Protein AF-A0A538H4L7-F1 (afdb_monomer_lite)

Secondary structure (DSSP, 8-state):
-HHHHHHHHHHH---HHHHHHHHHHHHH-PPPP-PPPP---EEEEEE-TTSPEEEEEEETTEEEEEETTEEEEEEE--GGGG--SSS-EEEETTEEEEB---S-HHHHHHHHHHHH-TTSPP-GGGHHHHHHTTSB-TT-PBPHHHHHHHTT-

pLDDT: mean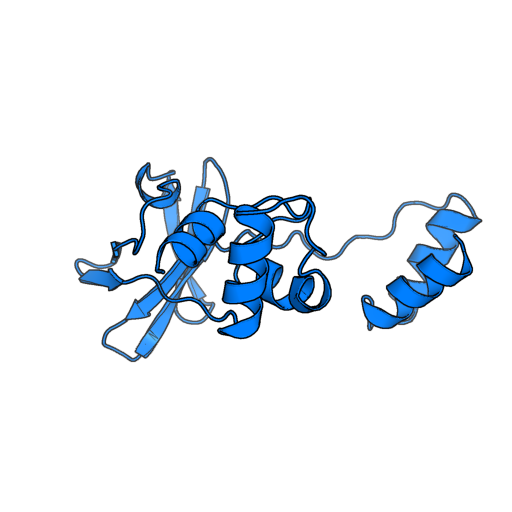 84.19, std 10.66, range [54.69, 96.44]

Foldseek 3Di:
DVVVVLVVCVVPPVDPVLSVQCVCCVPVVDPRPDDPDFFFFFLFWFADPVRWIWTWGHDAFWIFTDTNNHTDDIDGDDPQSQALAAWRFDQDPNDTTTTDFPDDPVLLVQLLVCVVPVVDDHSVVCVVRCRVRNQADPVRHGGSSVSNSNNPD

Radius of gyration: 17.93 Å; chains: 1; bounding box: 45×32×43 Å

Structure (mmCIF, N/CA/C/O backbone):
data_AF-A0A538H4L7-F1
#
_entry.id   AF-A0A538H4L7-F1
#
loop_
_atom_site.group_PDB
_atom_site.id
_atom_site.type_symbol
_atom_site.label_atom_id
_atom_site.label_alt_id
_atom_site.label_comp_id
_atom_site.label_asym_id
_atom_site.label_entity_id
_atom_site.label_seq_id
_atom_site.pdbx_PDB_ins_code
_atom_site.Cartn_x
_atom_site.Cartn_y
_atom_site.Cartn_z
_atom_site.occupancy
_atom_site.B_iso_or_equiv
_atom_site.auth_seq_id
_atom_site.auth_comp_id
_atom_site.auth_asym_id
_atom_site.auth_atom_id
_atom_site.pdbx_PDB_model_num
ATOM 1 N N . MET A 1 1 ? 20.909 2.094 -24.050 1.00 57.97 1 MET A N 1
ATOM 2 C CA . MET A 1 1 ? 20.758 0.824 -23.305 1.00 57.97 1 MET A CA 1
ATOM 3 C C . MET A 1 1 ? 21.745 0.759 -22.141 1.00 57.97 1 MET A C 1
ATOM 5 O O . MET A 1 1 ? 21.282 0.923 -21.028 1.00 57.97 1 MET A O 1
ATOM 9 N N . ARG A 1 2 ? 23.075 0.684 -22.353 1.00 60.16 2 ARG A N 1
ATOM 10 C CA . ARG A 1 2 ? 24.072 0.732 -21.250 1.00 60.16 2 ARG A CA 1
ATOM 11 C C . ARG A 1 2 ? 24.008 2.001 -20.389 1.00 60.16 2 ARG A C 1
ATOM 13 O O . ARG A 1 2 ? 23.737 1.902 -19.208 1.00 60.16 2 ARG A O 1
ATOM 20 N N . GLU A 1 3 ? 24.106 3.182 -21.000 1.00 64.81 3 GLU A N 1
ATOM 21 C CA . GLU A 1 3 ? 24.055 4.466 -20.266 1.00 64.81 3 GLU A CA 1
ATOM 22 C C . GLU A 1 3 ? 22.729 4.712 -19.530 1.00 64.81 3 GLU A C 1
ATOM 24 O O . GLU A 1 3 ? 22.667 5.477 -18.573 1.00 64.81 3 GLU A O 1
ATOM 29 N N . GLN A 1 4 ? 21.649 4.088 -20.002 1.00 65.12 4 GLN A N 1
ATOM 30 C CA . GLN A 1 4 ? 20.324 4.215 -19.402 1.00 65.12 4 GLN A CA 1
ATOM 31 C C . GLN A 1 4 ? 20.191 3.288 -18.191 1.00 65.12 4 GLN A C 1
ATOM 33 O O . GLN A 1 4 ? 19.605 3.678 -17.193 1.00 65.12 4 GLN A O 1
ATOM 38 N N . PHE A 1 5 ? 20.794 2.100 -18.257 1.00 68.94 5 PHE A N 1
ATOM 39 C CA . PHE A 1 5 ? 20.878 1.169 -17.140 1.00 68.94 5 PHE A CA 1
ATOM 40 C C . PHE A 1 5 ? 21.812 1.672 -16.035 1.00 68.94 5 PHE A C 1
ATOM 42 O O . PHE A 1 5 ? 21.419 1.647 -14.877 1.00 68.94 5 PHE A O 1
ATOM 49 N N . ASP A 1 6 ? 22.996 2.191 -16.379 1.00 72.44 6 ASP A N 1
ATOM 50 C CA . ASP A 1 6 ? 23.928 2.746 -15.386 1.00 72.44 6 ASP A CA 1
ATOM 51 C C . ASP A 1 6 ? 23.293 3.902 -14.605 1.00 72.44 6 ASP A C 1
ATOM 53 O O . ASP A 1 6 ? 23.425 3.978 -13.387 1.00 72.44 6 ASP A O 1
ATOM 57 N N . ARG A 1 7 ? 22.515 4.745 -15.294 1.00 72.94 7 ARG A N 1
ATOM 58 C CA . ARG A 1 7 ? 21.751 5.826 -14.666 1.00 72.94 7 ARG A CA 1
ATOM 59 C C . ARG A 1 7 ? 20.667 5.308 -13.721 1.00 72.94 7 ARG A C 1
ATOM 61 O O . ARG A 1 7 ? 20.531 5.826 -12.622 1.00 72.94 7 ARG A O 1
ATOM 68 N N . VAL A 1 8 ? 19.918 4.285 -14.135 1.00 73.19 8 VAL A N 1
ATOM 69 C CA . VAL A 1 8 ? 18.887 3.660 -13.290 1.00 73.19 8 VAL A CA 1
ATOM 70 C C . VAL A 1 8 ? 19.524 2.971 -12.080 1.00 73.19 8 VAL A C 1
ATOM 72 O O . VAL A 1 8 ? 19.019 3.096 -10.973 1.00 73.19 8 VAL A O 1
ATOM 75 N N . LEU A 1 9 ? 20.664 2.299 -12.243 1.00 72.81 9 LEU A N 1
ATOM 76 C CA . LEU A 1 9 ? 21.402 1.718 -11.120 1.00 72.81 9 LEU A CA 1
ATOM 77 C C . LEU A 1 9 ? 21.855 2.784 -10.122 1.00 72.81 9 LEU A C 1
ATOM 79 O O . LEU A 1 9 ? 21.714 2.581 -8.921 1.00 72.81 9 LEU A O 1
ATOM 83 N N . GLU A 1 10 ? 22.393 3.906 -10.600 1.00 75.06 10 GLU A N 1
ATOM 84 C CA . GLU A 1 10 ? 22.802 5.027 -9.746 1.00 75.06 10 GLU A CA 1
ATOM 85 C C . GLU A 1 10 ? 21.634 5.665 -8.992 1.00 75.06 10 GLU A C 1
ATOM 87 O O . GLU A 1 10 ? 21.804 6.081 -7.849 1.00 75.06 10 GLU A O 1
ATOM 92 N N . GLU A 1 11 ? 20.461 5.730 -9.615 1.00 71.81 11 GLU A N 1
ATOM 93 C CA . GLU A 1 11 ? 19.260 6.317 -9.023 1.00 71.81 11 GLU A CA 1
ATOM 94 C C . GLU A 1 11 ? 18.594 5.385 -7.998 1.00 71.81 11 GLU A C 1
ATOM 96 O O . GLU A 1 11 ? 18.133 5.845 -6.954 1.00 71.81 11 GLU A O 1
ATOM 101 N N . TRP A 1 12 ? 18.568 4.078 -8.265 1.00 68.75 12 TRP A N 1
ATOM 102 C CA . TRP A 1 12 ? 17.754 3.123 -7.506 1.00 68.75 12 TRP A CA 1
ATOM 103 C C . TRP A 1 12 ? 18.543 2.249 -6.527 1.00 68.75 12 TRP A C 1
ATOM 105 O O . TRP A 1 12 ? 17.952 1.691 -5.602 1.00 68.75 12 TRP A O 1
ATOM 115 N N . VAL A 1 13 ? 19.863 2.121 -6.693 1.00 72.62 13 VAL A N 1
ATOM 116 C CA . VAL A 1 13 ? 20.709 1.287 -5.828 1.00 72.62 13 VAL A CA 1
ATOM 117 C C . VAL A 1 13 ? 21.699 2.175 -5.066 1.00 72.62 13 VAL A C 1
ATOM 119 O O . VAL A 1 13 ? 22.762 2.513 -5.589 1.00 72.62 13 VAL A O 1
ATOM 122 N N . PRO A 1 14 ? 21.388 2.558 -3.813 1.00 69.00 14 PRO A N 1
ATOM 123 C CA . PRO A 1 14 ? 22.249 3.448 -3.032 1.00 69.00 14 PRO A CA 1
ATOM 124 C C . PRO A 1 14 ? 23.583 2.794 -2.634 1.00 69.00 14 PRO A C 1
ATOM 126 O O . PRO A 1 14 ? 24.571 3.492 -2.411 1.00 69.00 14 PRO A O 1
ATOM 129 N N . ASP A 1 15 ? 23.628 1.463 -2.571 1.00 79.31 15 ASP A N 1
ATOM 130 C CA . ASP A 1 15 ? 24.819 0.682 -2.240 1.00 79.31 15 ASP A CA 1
ATOM 131 C C . ASP A 1 15 ? 25.750 0.552 -3.464 1.00 79.31 15 ASP A C 1
ATOM 133 O O . ASP A 1 15 ? 25.364 0.059 -4.525 1.00 79.31 15 ASP A O 1
ATOM 137 N N . GLU A 1 16 ? 26.982 1.045 -3.336 1.00 78.38 16 GLU A N 1
ATOM 138 C CA . GLU A 1 16 ? 27.983 1.026 -4.407 1.00 78.38 16 GLU A CA 1
ATOM 139 C C . GLU A 1 16 ? 28.539 -0.377 -4.688 1.00 78.38 16 GLU A C 1
ATOM 141 O O . GLU A 1 16 ? 28.739 -0.727 -5.854 1.00 78.38 16 GLU A O 1
ATOM 146 N N . ASP A 1 17 ? 28.687 -1.209 -3.657 1.00 79.81 17 ASP A N 1
ATOM 147 C CA . ASP A 1 17 ? 29.146 -2.592 -3.797 1.00 79.81 17 ASP A CA 1
ATOM 148 C C . ASP A 1 17 ? 28.075 -3.443 -4.489 1.00 79.81 17 ASP A C 1
ATOM 150 O O . ASP A 1 17 ? 28.384 -4.303 -5.318 1.00 79.81 17 ASP A O 1
ATOM 154 N N . LEU A 1 18 ? 26.797 -3.184 -4.198 1.00 77.12 18 LEU A N 1
ATOM 155 C CA . LEU A 1 18 ? 25.677 -3.828 -4.883 1.00 77.12 18 LEU A CA 1
ATOM 156 C C . LEU A 1 18 ? 25.563 -3.359 -6.341 1.00 77.12 18 LEU A C 1
ATOM 158 O O . LEU A 1 18 ? 25.333 -4.182 -7.230 1.00 77.12 18 LEU A O 1
ATOM 162 N N . ARG A 1 19 ? 25.778 -2.063 -6.622 1.00 80.38 19 ARG A N 1
ATOM 163 C CA . ARG A 1 19 ? 25.831 -1.540 -8.002 1.00 80.38 19 ARG A CA 1
ATOM 164 C C . ARG A 1 19 ? 26.908 -2.233 -8.827 1.00 80.38 19 ARG A C 1
ATOM 166 O O . ARG A 1 19 ? 26.643 -2.608 -9.970 1.00 80.38 19 ARG A O 1
ATOM 173 N N . GLU A 1 20 ? 28.096 -2.435 -8.263 1.00 80.06 20 GLU A N 1
ATOM 174 C CA . GLU A 1 20 ? 29.191 -3.092 -8.977 1.00 80.06 20 GLU A CA 1
ATOM 175 C C . GLU A 1 20 ? 28.892 -4.569 -9.256 1.00 80.06 20 GLU A C 1
ATOM 177 O O . GLU A 1 20 ? 29.122 -5.047 -10.366 1.00 80.06 20 GLU A O 1
ATOM 182 N N . GLN A 1 21 ? 28.268 -5.276 -8.313 1.00 80.44 21 GLN A N 1
ATOM 183 C CA . GLN A 1 21 ? 27.823 -6.653 -8.544 1.00 80.44 21 GLN A CA 1
ATOM 184 C C . GLN A 1 21 ? 26.774 -6.748 -9.664 1.00 80.44 21 GLN A C 1
ATOM 186 O O . GLN A 1 21 ? 26.848 -7.647 -10.507 1.00 80.44 21 GLN A O 1
ATOM 191 N N . TRP A 1 22 ? 25.836 -5.797 -9.733 1.00 76.88 22 TRP A N 1
ATOM 192 C CA . TRP A 1 22 ? 24.869 -5.709 -10.833 1.00 76.88 22 TRP A CA 1
ATOM 193 C C . TRP A 1 22 ? 25.534 -5.429 -12.183 1.00 76.88 22 TRP A C 1
ATOM 195 O O . TRP A 1 22 ? 25.157 -6.033 -13.194 1.00 76.88 22 TRP A O 1
ATOM 205 N N . ARG A 1 23 ? 26.559 -4.569 -12.217 1.00 80.12 23 ARG A N 1
ATOM 206 C CA . ARG A 1 23 ? 27.371 -4.366 -13.426 1.00 80.12 23 ARG A CA 1
ATOM 207 C C . ARG A 1 23 ? 28.080 -5.662 -13.818 1.00 80.12 23 ARG A C 1
ATOM 209 O O . ARG A 1 23 ? 27.973 -6.096 -14.966 1.00 80.12 23 ARG A O 1
ATOM 216 N N . GLU A 1 24 ? 28.753 -6.334 -12.890 1.00 81.81 24 GLU A N 1
ATOM 217 C CA . GLU A 1 24 ? 29.464 -7.580 -13.186 1.00 81.81 24 GLU A CA 1
ATOM 218 C C . GLU A 1 24 ? 28.541 -8.711 -13.670 1.00 81.81 24 GLU A C 1
ATOM 220 O O . GLU A 1 24 ? 28.916 -9.449 -14.588 1.00 81.81 24 GLU A O 1
ATOM 225 N N . TYR A 1 25 ? 27.334 -8.837 -13.114 1.00 78.81 25 TYR A N 1
ATOM 226 C CA . TYR A 1 25 ? 26.321 -9.796 -13.566 1.00 78.81 25 TYR A CA 1
ATOM 227 C C . TYR A 1 25 ? 26.002 -9.623 -15.055 1.00 78.81 25 TYR A C 1
ATOM 229 O O . TYR A 1 25 ? 26.157 -10.557 -15.850 1.00 78.81 25 TYR A O 1
ATOM 237 N N . ILE A 1 26 ? 25.641 -8.403 -15.455 1.00 73.44 26 ILE A N 1
ATOM 238 C CA . ILE A 1 26 ? 25.216 -8.100 -16.826 1.00 73.44 26 ILE A CA 1
ATOM 239 C C . ILE A 1 26 ? 26.388 -8.125 -17.812 1.00 73.44 26 ILE A C 1
ATOM 241 O O . ILE A 1 26 ? 26.244 -8.598 -18.944 1.00 73.44 26 ILE A O 1
ATOM 245 N N . HIS A 1 27 ? 27.558 -7.631 -17.407 1.00 76.75 27 HIS A N 1
ATOM 246 C CA . HIS A 1 27 ? 28.711 -7.512 -18.297 1.00 76.75 27 HIS A CA 1
ATOM 247 C C . HIS A 1 27 ? 29.511 -8.810 -18.433 1.00 76.75 27 HIS A C 1
ATOM 249 O O . HIS A 1 27 ? 29.995 -9.108 -19.527 1.00 76.75 27 HIS A O 1
ATOM 255 N N . ASN A 1 28 ? 29.627 -9.590 -17.357 1.00 76.81 28 ASN A N 1
ATOM 256 C CA . ASN A 1 28 ? 30.540 -10.731 -17.279 1.00 76.81 28 ASN A CA 1
ATOM 257 C C . ASN A 1 28 ? 29.828 -12.078 -17.072 1.00 76.81 28 ASN A C 1
ATOM 259 O O . ASN A 1 28 ? 30.507 -13.090 -16.899 1.00 76.81 28 ASN A O 1
ATOM 263 N N . ARG A 1 29 ? 28.483 -12.117 -17.109 1.00 69.75 29 ARG A N 1
ATOM 264 C CA . ARG A 1 29 ? 27.671 -13.324 -16.844 1.00 69.75 29 ARG A CA 1
ATOM 265 C C . ARG A 1 29 ? 28.043 -14.000 -15.519 1.00 69.75 29 ARG A C 1
ATOM 267 O O . ARG A 1 29 ? 28.126 -15.228 -15.436 1.00 69.75 29 ARG A O 1
ATOM 274 N N . ARG A 1 30 ? 28.332 -13.190 -14.498 1.00 76.75 30 ARG A N 1
ATOM 275 C CA . ARG A 1 30 ? 28.499 -13.663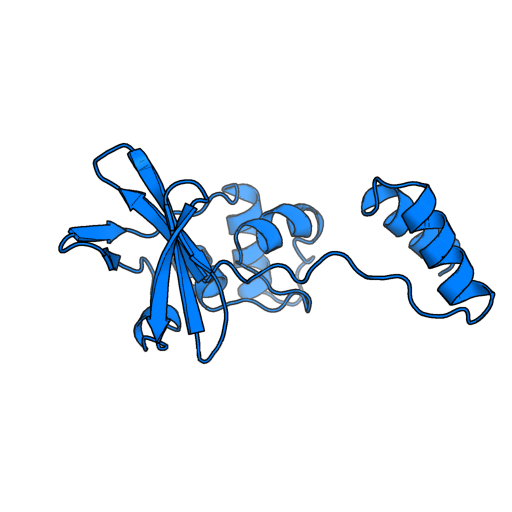 -13.117 1.00 76.75 30 ARG A CA 1
ATOM 276 C C . ARG A 1 30 ? 27.165 -14.221 -12.586 1.00 76.75 30 ARG A C 1
ATOM 278 O O . ARG A 1 30 ? 26.161 -14.134 -13.286 1.00 76.75 30 ARG A O 1
ATOM 285 N N . PRO A 1 31 ? 27.134 -14.856 -11.404 1.00 72.88 31 PRO A N 1
ATOM 286 C CA . PRO A 1 31 ? 25.874 -15.132 -10.718 1.00 72.88 31 PRO A CA 1
ATOM 287 C C . PRO A 1 31 ? 25.106 -13.830 -10.467 1.00 72.88 31 PRO A C 1
ATOM 289 O O . PRO A 1 31 ? 25.729 -12.789 -10.252 1.00 72.88 31 PRO A O 1
ATOM 292 N N . GLU A 1 32 ? 23.777 -13.895 -10.527 1.00 74.19 32 GLU A N 1
ATOM 293 C CA . GLU A 1 32 ? 22.914 -12.778 -10.138 1.00 74.19 32 GLU A CA 1
ATOM 294 C C . GLU A 1 32 ? 23.199 -12.433 -8.667 1.00 74.19 32 GLU A C 1
ATOM 296 O O . GLU A 1 32 ? 23.248 -13.359 -7.849 1.00 74.19 32 GLU A O 1
ATOM 301 N N . PRO A 1 33 ? 23.471 -11.158 -8.327 1.00 73.00 33 PRO A N 1
ATOM 302 C CA . PRO A 1 33 ? 23.649 -10.766 -6.936 1.00 73.00 33 PRO A CA 1
ATOM 303 C C . PRO A 1 33 ? 22.393 -11.078 -6.130 1.00 73.00 33 PRO A C 1
ATOM 305 O O . PRO A 1 33 ? 21.288 -11.074 -6.676 1.00 73.00 33 PRO A O 1
ATOM 308 N N . ASP A 1 34 ? 22.560 -11.309 -4.826 1.00 66.88 34 ASP A N 1
ATOM 309 C CA . ASP A 1 34 ? 21.421 -11.432 -3.922 1.00 66.88 34 ASP A CA 1
ATOM 310 C C . ASP A 1 34 ? 20.594 -10.147 -4.026 1.00 66.88 34 ASP A C 1
ATOM 312 O O . ASP A 1 34 ? 21.022 -9.059 -3.627 1.00 66.88 34 ASP A O 1
ATOM 316 N N . GLY A 1 35 ? 19.419 -10.269 -4.644 1.00 57.34 35 GLY A N 1
ATOM 317 C CA . GLY A 1 35 ? 18.487 -9.164 -4.757 1.00 57.34 35 GLY A CA 1
ATOM 318 C C . GLY A 1 35 ? 18.072 -8.684 -3.366 1.00 57.34 35 GLY A C 1
ATOM 319 O O . GLY A 1 35 ? 18.153 -9.442 -2.391 1.00 57.34 35 GLY A O 1
ATOM 320 N N . PRO A 1 36 ? 17.597 -7.433 -3.243 1.00 59.19 36 PRO A N 1
ATOM 321 C CA . PRO A 1 36 ? 16.958 -7.006 -2.008 1.00 59.19 36 PRO A CA 1
ATOM 322 C C . PRO A 1 36 ? 15.884 -8.029 -1.622 1.00 59.19 36 PRO A C 1
ATOM 324 O O . PRO A 1 36 ? 15.207 -8.586 -2.492 1.00 59.19 36 PRO A O 1
ATOM 327 N N . ALA A 1 37 ? 15.749 -8.293 -0.319 1.00 57.66 37 ALA A N 1
ATOM 328 C CA . ALA A 1 37 ? 14.707 -9.183 0.176 1.00 57.66 37 ALA A CA 1
ATOM 329 C C . ALA A 1 37 ? 13.366 -8.787 -0.456 1.00 57.66 37 ALA A C 1
ATOM 331 O O . ALA A 1 37 ? 13.046 -7.597 -0.527 1.00 57.66 37 ALA A O 1
ATOM 332 N N . GLY A 1 38 ? 12.614 -9.779 -0.944 1.00 61.19 38 GLY A N 1
ATOM 333 C CA . GLY A 1 38 ? 11.329 -9.528 -1.585 1.00 61.19 38 GLY A CA 1
ATOM 334 C C . GLY A 1 38 ? 10.468 -8.642 -0.690 1.00 61.19 38 GLY A C 1
ATOM 335 O O . GLY A 1 38 ? 10.280 -8.944 0.489 1.00 61.19 38 GLY A O 1
ATOM 336 N N . ILE A 1 39 ? 9.988 -7.522 -1.231 1.00 68.38 39 ILE A N 1
ATOM 337 C CA . ILE A 1 39 ? 9.092 -6.634 -0.496 1.00 68.38 39 ILE A CA 1
ATOM 338 C C . ILE A 1 39 ? 7.804 -7.419 -0.265 1.00 68.38 39 ILE A C 1
ATOM 340 O O . ILE A 1 39 ? 7.082 -7.715 -1.215 1.00 68.38 39 ILE A O 1
ATOM 344 N N . GLU A 1 40 ? 7.515 -7.767 0.990 1.00 78.00 40 GLU A N 1
ATOM 345 C CA . GLU A 1 40 ? 6.225 -8.355 1.335 1.00 78.00 40 GLU A CA 1
ATOM 346 C C . GLU A 1 40 ? 5.122 -7.348 0.980 1.00 78.00 40 GLU A C 1
ATOM 348 O O . GLU A 1 40 ? 5.101 -6.248 1.563 1.00 78.00 40 GLU A O 1
ATOM 353 N N . PRO A 1 41 ? 4.215 -7.689 0.041 1.00 85.00 41 PRO A N 1
ATOM 354 C CA . PRO A 1 41 ? 3.240 -6.738 -0.469 1.00 85.00 41 PRO A CA 1
ATOM 355 C C . PRO A 1 41 ? 2.389 -6.173 0.662 1.00 85.00 41 PRO A C 1
ATOM 357 O O . PRO A 1 41 ? 1.833 -6.926 1.462 1.00 85.00 41 PRO A O 1
ATOM 360 N N . LEU A 1 42 ? 2.277 -4.846 0.736 1.00 92.31 42 LEU A N 1
ATOM 361 C CA . LEU A 1 42 ? 1.358 -4.189 1.657 1.00 92.31 42 LEU A CA 1
ATOM 362 C C . LEU A 1 42 ? -0.058 -4.304 1.091 1.00 92.31 42 LEU A C 1
ATOM 364 O O . LEU A 1 42 ? -0.386 -3.666 0.097 1.00 92.31 42 LEU A O 1
ATOM 368 N N . VAL A 1 43 ? -0.908 -5.119 1.716 1.00 92.06 43 VAL A N 1
ATOM 369 C CA . VAL A 1 43 ? -2.280 -5.350 1.228 1.00 92.06 43 VAL A CA 1
ATOM 370 C C . VAL A 1 43 ? -3.328 -4.537 1.972 1.00 92.06 43 VAL A C 1
ATOM 372 O O . VAL A 1 43 ? -4.411 -4.304 1.435 1.00 92.06 43 VAL A O 1
ATOM 375 N N . PHE A 1 44 ? -3.012 -4.086 3.184 1.00 93.62 44 PHE A N 1
ATOM 376 C CA . PHE A 1 44 ? -3.831 -3.167 3.965 1.00 93.62 44 PHE A CA 1
ATOM 377 C C . PHE A 1 44 ? -2.952 -2.354 4.915 1.00 93.62 44 PHE A C 1
ATOM 379 O O . PHE A 1 44 ? -1.990 -2.865 5.487 1.00 93.62 44 PHE A O 1
ATOM 386 N N . GLN A 1 45 ? -3.341 -1.106 5.138 1.00 95.38 45 GLN A N 1
ATOM 387 C CA . GLN A 1 45 ? -2.821 -0.250 6.189 1.00 95.38 45 GLN A CA 1
ATOM 388 C C . GLN A 1 45 ? -3.975 0.545 6.778 1.00 95.38 45 GLN A C 1
ATOM 390 O O . GLN A 1 45 ? -4.837 1.012 6.036 1.00 95.38 45 GLN A O 1
ATOM 395 N N . GLY A 1 46 ? -3.965 0.732 8.089 1.00 94.75 46 GLY A N 1
ATOM 396 C CA . GLY A 1 46 ? -4.880 1.625 8.778 1.00 94.75 46 GLY A CA 1
ATOM 397 C C . GLY A 1 46 ? -4.264 2.161 10.062 1.00 94.75 46 GLY A C 1
ATOM 398 O O . GLY A 1 46 ? -3.171 1.756 10.462 1.00 94.75 46 GLY A O 1
ATOM 399 N N . VAL A 1 47 ? -4.972 3.080 10.711 1.00 96.19 47 VAL A N 1
ATOM 400 C CA . VAL A 1 47 ? -4.554 3.670 11.987 1.00 96.19 47 VAL A CA 1
ATOM 401 C C . VAL A 1 47 ? -5.568 3.278 13.054 1.00 96.19 47 VAL A C 1
ATOM 403 O O . VAL A 1 47 ? -6.770 3.455 12.871 1.00 96.19 47 VAL A O 1
ATOM 406 N N . THR A 1 48 ? -5.083 2.699 14.149 1.00 93.25 48 THR A N 1
ATOM 407 C CA . THR A 1 48 ? -5.915 2.336 15.306 1.00 93.25 48 THR A CA 1
ATOM 408 C C . THR A 1 48 ? -6.344 3.582 16.088 1.00 93.25 48 THR A C 1
ATOM 410 O O . THR A 1 48 ? -5.712 4.631 15.981 1.00 93.25 48 THR A O 1
ATOM 413 N N . ASP A 1 49 ? -7.347 3.466 16.966 1.00 90.38 49 ASP A N 1
ATOM 414 C CA . ASP A 1 49 ? -7.757 4.574 17.855 1.00 90.38 49 ASP A CA 1
ATOM 415 C C . ASP A 1 49 ? -6.611 5.114 18.731 1.00 90.38 49 ASP A C 1
ATOM 417 O O . ASP A 1 49 ? -6.646 6.259 19.173 1.00 90.38 49 ASP A O 1
ATOM 421 N N . ALA A 1 50 ? -5.606 4.277 19.011 1.00 90.75 50 ALA A N 1
ATOM 422 C CA . ALA A 1 50 ? -4.431 4.638 19.799 1.00 90.75 50 ALA A CA 1
ATOM 423 C C . ALA A 1 50 ? -3.352 5.369 18.976 1.00 90.75 50 ALA A C 1
ATOM 425 O O . ALA A 1 50 ? -2.337 5.778 19.532 1.00 90.75 50 ALA A O 1
ATOM 426 N N . GLY A 1 51 ? -3.550 5.524 17.663 1.00 93.38 51 GLY A N 1
ATOM 427 C CA . GLY A 1 51 ? -2.591 6.142 16.747 1.00 93.38 51 GLY A CA 1
ATOM 428 C C . GLY A 1 51 ? -1.542 5.185 16.174 1.00 93.38 51 GLY A C 1
ATOM 429 O O . GLY A 1 51 ? -0.776 5.599 15.309 1.00 93.38 51 GLY A O 1
ATOM 430 N N . SER A 1 52 ? -1.517 3.917 16.597 1.00 95.00 52 SER A N 1
ATOM 431 C CA . SER A 1 52 ? -0.618 2.904 16.029 1.00 95.00 52 SER A CA 1
ATOM 432 C C . SER A 1 52 ? -0.997 2.544 14.597 1.00 95.00 52 SER A C 1
ATOM 434 O O . SER A 1 52 ? -2.187 2.453 14.265 1.00 95.00 52 SER A O 1
ATOM 436 N N . VAL A 1 53 ? 0.017 2.275 13.776 1.00 96.44 53 VAL A N 1
ATOM 437 C CA . VAL A 1 53 ? -0.138 1.859 12.382 1.00 96.44 53 VAL A CA 1
ATOM 438 C C . VAL A 1 53 ? -0.300 0.346 12.325 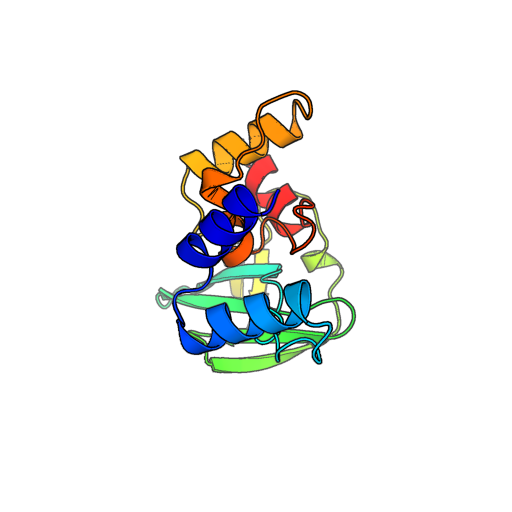1.00 96.44 53 VAL A C 1
ATOM 440 O O . VAL A 1 53 ? 0.616 -0.407 12.656 1.00 96.44 53 VAL A O 1
ATOM 443 N N . LEU A 1 54 ? -1.465 -0.099 11.863 1.00 95.50 54 LEU A N 1
ATOM 444 C CA . LEU A 1 54 ? -1.724 -1.495 11.536 1.00 95.50 54 LEU A CA 1
ATOM 445 C C . LEU A 1 54 ? -1.368 -1.727 10.066 1.00 95.50 54 LEU A C 1
ATOM 447 O O . LEU A 1 54 ? -1.905 -1.048 9.193 1.00 95.50 54 LEU A O 1
ATOM 451 N N . GLN A 1 55 ? -0.513 -2.704 9.786 1.00 95.56 55 GLN A N 1
ATOM 452 C CA . GLN A 1 55 ? -0.187 -3.165 8.439 1.00 95.56 55 GLN A CA 1
ATOM 453 C C . GLN A 1 55 ? -0.550 -4.638 8.297 1.00 95.56 55 GLN A C 1
ATOM 455 O O . GLN A 1 55 ? -0.270 -5.440 9.183 1.00 95.56 55 GLN A O 1
ATOM 460 N N . VAL A 1 56 ? -1.133 -4.999 7.160 1.00 93.31 56 VAL A N 1
ATOM 461 C CA . VAL A 1 56 ? -1.266 -6.393 6.739 1.00 93.31 56 VAL A CA 1
ATOM 462 C C . VAL A 1 56 ? -0.385 -6.578 5.517 1.00 93.31 56 VAL A C 1
ATOM 464 O O . VAL A 1 56 ? -0.554 -5.872 4.518 1.00 93.31 56 VAL A O 1
ATOM 467 N N . ARG A 1 57 ? 0.575 -7.496 5.613 1.00 91.62 57 ARG A N 1
ATOM 468 C CA . ARG A 1 57 ? 1.558 -7.785 4.566 1.00 91.62 57 ARG A CA 1
ATOM 469 C C . ARG A 1 57 ? 1.498 -9.245 4.146 1.00 91.62 57 ARG A C 1
ATOM 471 O O . ARG A 1 57 ? 1.132 -10.092 4.952 1.00 91.62 57 ARG A O 1
ATOM 478 N N . GLY A 1 58 ? 1.839 -9.535 2.896 1.00 87.69 58 GLY A N 1
ATOM 479 C CA . GLY A 1 58 ? 1.907 -10.900 2.369 1.00 87.69 58 GLY A CA 1
ATOM 480 C C . GLY A 1 58 ? 1.091 -11.091 1.096 1.00 87.69 58 GLY A C 1
ATOM 481 O O . GLY A 1 58 ? 0.549 -10.139 0.532 1.00 87.69 58 GLY A O 1
ATOM 482 N N . GLN A 1 59 ? 1.009 -12.336 0.631 1.00 76.56 59 GLN A N 1
ATOM 483 C CA . GLN A 1 59 ? 0.234 -12.698 -0.553 1.00 76.56 59 GLN A CA 1
ATOM 484 C C . GLN A 1 59 ? -0.372 -14.094 -0.425 1.00 76.56 59 GLN A C 1
ATOM 486 O O . GLN A 1 59 ? 0.172 -14.958 0.260 1.00 76.56 59 GLN A O 1
ATOM 491 N N . ALA A 1 60 ? -1.437 -14.320 -1.196 1.00 72.56 60 ALA A N 1
ATOM 492 C CA . ALA A 1 60 ? -2.090 -15.611 -1.369 1.00 72.56 60 ALA A CA 1
ATOM 493 C C . ALA A 1 60 ? -2.533 -16.245 -0.045 1.00 72.56 60 ALA A C 1
ATOM 495 O O . ALA A 1 60 ? -3.603 -15.896 0.443 1.00 72.56 60 ALA A O 1
ATOM 496 N N . ASP A 1 61 ? -1.740 -17.157 0.511 1.00 74.19 61 ASP A N 1
ATOM 497 C CA . ASP A 1 61 ? -2.186 -18.111 1.528 1.00 74.19 61 ASP A CA 1
ATOM 498 C C . ASP A 1 61 ? -1.922 -17.650 2.968 1.00 74.19 61 ASP A C 1
ATOM 500 O O . ASP A 1 61 ? -2.599 -18.110 3.892 1.00 74.19 61 ASP A O 1
ATOM 504 N N . GLU A 1 62 ? -0.991 -16.714 3.166 1.00 83.25 62 GLU A N 1
ATOM 505 C CA . GLU A 1 62 ? -0.603 -16.230 4.488 1.00 83.25 62 GLU A CA 1
ATOM 506 C C . GLU A 1 62 ? -0.389 -14.716 4.490 1.00 83.25 62 GLU A C 1
ATOM 508 O O . GLU A 1 62 ? 0.308 -14.153 3.643 1.00 83.25 62 GLU A O 1
ATOM 513 N N . TYR A 1 63 ? -0.997 -14.063 5.478 1.00 89.88 63 TYR A N 1
ATOM 514 C CA . TYR A 1 63 ? -0.813 -12.647 5.743 1.00 89.88 63 TYR A CA 1
ATOM 515 C C . TYR A 1 63 ? -0.286 -12.431 7.154 1.00 89.88 63 TYR A C 1
ATOM 517 O O . TYR A 1 63 ? -0.787 -13.003 8.123 1.00 89.88 63 TYR A O 1
ATOM 525 N N . GLU A 1 64 ? 0.687 -11.543 7.275 1.00 92.69 64 GLU A N 1
ATOM 526 C CA . GLU A 1 64 ? 1.211 -11.059 8.538 1.00 92.69 64 GLU A CA 1
ATOM 527 C C . GLU A 1 64 ? 0.498 -9.775 8.944 1.00 92.69 64 GLU A C 1
ATOM 529 O O . GLU A 1 64 ? 0.504 -8.785 8.210 1.00 92.69 64 GLU A O 1
ATOM 534 N N . VAL A 1 65 ? -0.085 -9.773 10.140 1.00 93.19 65 VAL A N 1
ATOM 535 C CA . VAL A 1 65 ? -0.627 -8.565 10.757 1.00 93.19 65 VAL A CA 1
ATOM 536 C C . VAL A 1 65 ? 0.434 -7.976 11.675 1.00 93.19 65 VAL A C 1
ATOM 538 O O . VAL A 1 65 ? 0.879 -8.615 12.632 1.00 93.19 65 VAL A O 1
ATOM 541 N N . ARG A 1 66 ? 0.846 -6.745 11.384 1.00 95.00 66 ARG A N 1
ATOM 542 C CA . ARG A 1 66 ? 1.892 -6.013 12.096 1.00 95.00 66 ARG A CA 1
ATOM 543 C C . ARG A 1 66 ? 1.334 -4.719 12.673 1.00 95.00 66 ARG A C 1
ATOM 545 O O . ARG A 1 66 ? 0.575 -4.022 12.009 1.00 95.00 66 ARG A O 1
ATOM 552 N N . VAL A 1 67 ? 1.750 -4.382 13.887 1.00 95.25 67 VAL A N 1
ATOM 553 C CA . VAL A 1 67 ? 1.459 -3.098 14.539 1.00 95.25 67 VAL A CA 1
ATOM 554 C C . VAL A 1 67 ? 2.780 -2.396 14.786 1.00 95.25 67 VAL A C 1
ATOM 556 O O . VAL A 1 67 ? 3.664 -2.977 15.416 1.00 95.25 67 VAL A O 1
ATOM 559 N N . ASP A 1 68 ? 2.936 -1.190 14.242 1.00 94.31 68 ASP A N 1
ATOM 560 C CA . ASP A 1 68 ? 4.170 -0.399 14.333 1.00 94.31 68 ASP A CA 1
ATOM 561 C C . ASP A 1 68 ? 5.420 -1.233 13.961 1.00 94.31 68 ASP A C 1
ATOM 563 O O . ASP A 1 68 ? 6.457 -1.210 14.620 1.00 94.31 68 ASP A O 1
ATOM 567 N N . GLY A 1 69 ? 5.280 -2.057 12.914 1.00 90.69 69 GLY A N 1
ATOM 568 C CA . GLY A 1 69 ? 6.318 -2.962 12.403 1.00 90.69 69 GLY A CA 1
ATOM 569 C C . GLY A 1 69 ? 6.451 -4.305 13.135 1.00 90.69 69 GLY A C 1
ATOM 570 O O . GLY A 1 69 ? 7.063 -5.228 12.591 1.00 90.69 69 GLY A O 1
ATOM 571 N N . SER A 1 70 ? 5.840 -4.459 14.312 1.00 93.00 70 SER A N 1
ATOM 572 C CA . SER A 1 70 ? 5.907 -5.679 15.127 1.00 93.00 70 SER A CA 1
ATOM 573 C C . SER A 1 70 ? 4.831 -6.689 14.731 1.00 93.00 70 SER A C 1
ATOM 575 O O . SER A 1 70 ? 3.642 -6.370 14.789 1.00 93.00 70 SER A O 1
ATOM 577 N N . LEU A 1 71 ? 5.233 -7.915 14.382 1.00 93.62 71 LEU A N 1
ATOM 578 C CA . LEU A 1 71 ? 4.321 -9.026 14.082 1.00 93.62 71 LEU A CA 1
ATOM 579 C C . LEU A 1 71 ? 3.442 -9.358 15.292 1.00 93.62 71 LEU A C 1
ATOM 581 O O . LEU A 1 71 ? 3.955 -9.675 16.362 1.00 93.62 71 LEU A O 1
ATOM 585 N N . GLN A 1 72 ? 2.127 -9.309 15.094 1.00 94.56 72 GLN A N 1
ATOM 586 C CA . GLN A 1 72 ? 1.131 -9.660 16.105 1.00 94.56 72 GLN A CA 1
ATOM 587 C C . GLN A 1 72 ? 0.557 -11.053 15.852 1.00 94.56 72 GLN A C 1
ATOM 589 O O . GLN A 1 72 ? 0.504 -11.881 16.757 1.00 94.56 72 GLN A O 1
ATOM 594 N N . GLU A 1 73 ? 0.148 -11.327 14.614 1.00 92.94 73 GLU A N 1
ATOM 595 C CA . GLU A 1 73 ? -0.443 -12.609 14.232 1.00 92.94 73 GLU A CA 1
ATOM 596 C C . GLU A 1 73 ? -0.244 -12.908 12.743 1.00 92.94 73 GLU A C 1
ATOM 598 O O . GLU A 1 73 ? 0.014 -12.011 11.936 1.00 92.94 73 GLU A O 1
ATOM 603 N N . ARG A 1 74 ? -0.396 -14.186 12.383 1.00 91.56 74 ARG A N 1
ATOM 604 C CA . ARG A 1 74 ? -0.514 -14.642 10.997 1.00 91.56 74 ARG A CA 1
ATOM 605 C C . ARG A 1 74 ? -1.943 -15.091 10.747 1.00 91.56 74 ARG A C 1
ATOM 607 O O . ARG A 1 74 ? -2.489 -15.867 11.531 1.00 91.56 74 ARG A O 1
ATOM 614 N N . ILE A 1 75 ? -2.543 -14.603 9.669 1.00 87.94 75 ILE A N 1
ATOM 615 C CA . ILE A 1 75 ? -3.921 -14.914 9.295 1.00 87.94 75 ILE A CA 1
ATOM 616 C C . ILE A 1 75 ? -3.959 -15.577 7.921 1.00 87.94 75 ILE A C 1
ATOM 618 O O . ILE A 1 75 ? -3.229 -15.199 7.006 1.00 87.94 75 ILE A O 1
ATOM 622 N N . ALA A 1 76 ? -4.852 -16.554 7.770 1.00 81.94 76 ALA A N 1
ATOM 623 C CA . ALA A 1 76 ? -5.150 -17.139 6.470 1.00 81.94 76 ALA A CA 1
ATOM 624 C C . ALA A 1 76 ? -5.914 -16.140 5.591 1.00 81.94 76 ALA A C 1
ATOM 626 O O . ALA A 1 76 ? -6.642 -15.272 6.091 1.00 81.94 76 ALA A O 1
ATOM 627 N N . ALA A 1 77 ? -5.775 -16.307 4.278 1.00 65.38 77 ALA A N 1
ATOM 628 C CA . ALA A 1 77 ? -6.382 -15.459 3.265 1.00 65.38 77 ALA A CA 1
ATOM 629 C C . ALA A 1 77 ? -7.859 -15.132 3.540 1.00 65.38 77 ALA A C 1
ATOM 631 O O . ALA A 1 77 ? -8.735 -16.000 3.482 1.00 65.38 77 ALA A O 1
ATOM 632 N N . ARG A 1 78 ? -8.167 -13.857 3.809 1.00 64.38 78 ARG A N 1
ATOM 633 C CA . ARG A 1 78 ? -9.553 -13.371 3.852 1.00 64.38 78 ARG A CA 1
ATOM 634 C C . ARG A 1 78 ? -9.933 -12.820 2.482 1.00 64.38 78 ARG A C 1
ATOM 636 O O . ARG A 1 78 ? -9.226 -11.967 1.950 1.00 64.38 78 ARG A O 1
ATOM 643 N N . LYS A 1 79 ? -11.096 -13.237 1.956 1.00 60.16 79 LYS A N 1
ATOM 644 C CA . LYS A 1 79 ? -11.699 -12.686 0.720 1.00 60.16 79 LYS A CA 1
ATOM 645 C C . LYS A 1 79 ? -11.738 -11.151 0.722 1.00 60.16 79 LYS A C 1
ATOM 647 O O . LYS A 1 79 ? -11.598 -10.537 -0.331 1.00 60.16 79 LYS A O 1
ATOM 652 N N . ASP A 1 80 ? -11.852 -10.548 1.900 1.00 69.12 80 ASP A N 1
ATOM 653 C CA . ASP A 1 80 ? -11.979 -9.103 2.079 1.00 69.12 80 ASP A CA 1
ATOM 654 C C . ASP A 1 80 ? -10.725 -8.319 1.642 1.00 69.12 80 ASP A C 1
ATOM 656 O O . ASP A 1 80 ? -10.856 -7.208 1.140 1.00 69.12 80 ASP A O 1
ATOM 660 N N . LEU A 1 81 ? -9.516 -8.893 1.741 1.00 78.38 81 LEU A N 1
ATOM 661 C CA . LEU A 1 81 ? -8.265 -8.205 1.360 1.00 78.38 81 LEU A CA 1
ATOM 662 C C . LEU A 1 81 ? -8.071 -8.108 -0.164 1.00 78.38 81 LEU A C 1
ATOM 664 O O . LEU A 1 81 ? -7.385 -7.208 -0.651 1.00 78.38 81 LEU A O 1
ATOM 668 N N . SER A 1 82 ? -8.721 -9.003 -0.913 1.00 77.62 82 SER A N 1
ATOM 669 C CA . SER A 1 82 ? -8.746 -9.001 -2.382 1.00 77.62 82 SER A CA 1
ATOM 670 C C . SER A 1 82 ? -9.808 -8.075 -2.983 1.00 77.62 82 SER A C 1
ATOM 672 O O . SER A 1 82 ? -9.866 -7.928 -4.202 1.00 77.62 82 SER A O 1
ATOM 674 N N . ALA A 1 83 ? -10.652 -7.456 -2.149 1.00 79.44 83 ALA A N 1
ATOM 675 C CA . ALA A 1 83 ? -11.698 -6.559 -2.619 1.00 79.44 83 ALA A CA 1
ATOM 676 C C . ALA A 1 83 ? -11.101 -5.333 -3.327 1.00 79.44 83 ALA A C 1
ATOM 678 O O . ALA A 1 83 ? -10.106 -4.767 -2.885 1.00 79.44 83 ALA A O 1
ATOM 679 N N . ASP A 1 84 ? -11.750 -4.891 -4.395 1.00 77.62 84 ASP A N 1
ATOM 680 C CA . ASP A 1 84 ? -11.382 -3.723 -5.204 1.00 77.62 84 ASP A CA 1
ATOM 681 C C . ASP A 1 84 ? -12.282 -2.504 -4.935 1.00 77.62 84 ASP A C 1
ATOM 683 O O . ASP A 1 84 ? -12.134 -1.456 -5.562 1.00 77.62 84 ASP A O 1
ATOM 687 N N . LYS A 1 85 ? -13.205 -2.620 -3.973 1.00 77.00 85 LYS A N 1
ATOM 688 C CA . LYS A 1 85 ? -14.154 -1.563 -3.609 1.00 77.00 85 LYS A CA 1
ATOM 689 C C . LYS A 1 85 ? -13.509 -0.477 -2.739 1.00 77.00 85 LYS A C 1
ATOM 691 O O . LYS A 1 85 ? -12.697 -0.811 -1.875 1.00 77.00 85 LYS A O 1
ATOM 696 N N . PRO A 1 86 ? -13.909 0.801 -2.894 1.00 76.06 86 PRO A N 1
ATOM 697 C CA . PRO A 1 86 ? -13.359 1.895 -2.102 1.00 76.06 86 PRO A CA 1
ATOM 698 C C . PRO A 1 86 ? -13.516 1.642 -0.601 1.00 76.06 86 PRO A C 1
ATOM 700 O O . PRO A 1 86 ? -14.579 1.215 -0.158 1.00 76.06 86 PRO A O 1
ATOM 703 N N . VAL A 1 87 ? -12.483 2.000 0.169 1.00 71.62 87 VAL A N 1
ATOM 704 C CA . VAL A 1 87 ? -12.465 1.960 1.642 1.00 71.62 87 VAL A CA 1
ATOM 705 C C . VAL A 1 87 ? -12.704 0.547 2.193 1.00 71.62 87 VAL A C 1
ATOM 707 O O . VAL A 1 87 ? -13.827 0.158 2.521 1.00 71.62 87 VAL A O 1
ATOM 710 N N . LEU A 1 88 ? -11.626 -0.211 2.387 1.00 83.94 88 LEU A N 1
ATOM 711 C CA . LEU A 1 88 ? -11.706 -1.449 3.153 1.00 83.94 88 LEU A CA 1
ATOM 712 C C . LEU A 1 88 ? -11.755 -1.137 4.659 1.00 83.94 88 LEU A C 1
ATOM 714 O O . LEU A 1 88 ? -10.946 -0.356 5.159 1.00 83.94 88 LEU A O 1
ATOM 718 N N . HIS A 1 89 ? -12.691 -1.754 5.380 1.00 88.06 89 HIS A N 1
ATOM 719 C CA . HIS A 1 89 ? -12.668 -1.796 6.843 1.00 88.06 89 HIS A CA 1
ATOM 720 C C . HIS A 1 89 ? -12.144 -3.160 7.268 1.00 88.06 89 HIS A C 1
ATOM 722 O O . HIS A 1 89 ? -12.769 -4.188 7.003 1.00 88.06 89 HIS A O 1
ATOM 728 N N . PHE A 1 90 ? -10.976 -3.177 7.899 1.00 88.88 90 PHE A N 1
ATOM 729 C CA . PHE A 1 90 ? -10.370 -4.405 8.383 1.00 88.88 90 PHE A CA 1
ATOM 730 C C . PHE A 1 90 ? -10.687 -4.582 9.863 1.00 88.88 90 PHE A C 1
ATOM 732 O O . PHE A 1 90 ? -10.410 -3.701 10.679 1.00 88.88 90 PHE A O 1
ATOM 739 N N . ARG A 1 91 ? -11.280 -5.729 10.211 1.00 89.81 91 ARG A N 1
ATOM 740 C CA . ARG A 1 91 ? -11.575 -6.058 11.604 1.00 89.81 91 ARG A CA 1
ATOM 741 C C . ARG A 1 91 ? -10.378 -6.730 12.268 1.00 89.81 91 ARG A C 1
ATOM 743 O O . ARG A 1 91 ? -10.072 -7.884 11.942 1.00 89.81 91 ARG A O 1
ATOM 750 N N . TRP A 1 92 ? -9.788 -6.039 13.239 1.00 89.81 92 TRP A N 1
ATOM 751 C CA . TRP A 1 92 ? -8.661 -6.493 14.051 1.00 89.81 92 TRP A CA 1
ATOM 752 C C . TRP A 1 92 ? -8.911 -6.179 15.529 1.00 89.81 92 TRP A C 1
ATOM 754 O O . TRP A 1 92 ? -9.404 -5.103 15.851 1.00 89.81 92 TRP A O 1
ATOM 764 N N . ASP A 1 93 ? -8.642 -7.145 16.410 1.00 87.56 93 ASP A N 1
ATOM 765 C CA . ASP A 1 93 ? -8.892 -7.046 17.860 1.00 87.56 93 ASP A CA 1
ATOM 766 C C . ASP A 1 93 ? -10.294 -6.505 18.228 1.00 87.56 93 ASP A C 1
ATOM 768 O O . ASP A 1 93 ? -10.482 -5.617 19.056 1.00 87.56 93 ASP A O 1
ATOM 772 N N . GLY A 1 94 ? -11.321 -6.993 17.522 1.00 86.50 94 GLY A N 1
ATOM 773 C CA . GLY A 1 94 ? -12.713 -6.580 17.735 1.00 86.50 94 GLY A CA 1
ATOM 774 C C . GLY A 1 94 ? -13.063 -5.164 17.259 1.00 86.50 94 GLY A C 1
ATOM 775 O O . GLY A 1 94 ? -14.220 -4.767 17.390 1.00 86.50 94 GLY A O 1
ATOM 776 N N . LYS A 1 95 ? -12.117 -4.428 16.668 1.00 89.44 95 LYS A N 1
ATOM 777 C CA . LYS A 1 95 ? -12.310 -3.072 16.142 1.00 89.44 95 LYS A CA 1
ATOM 778 C C . LYS A 1 95 ? -12.314 -3.054 14.622 1.00 89.44 95 LYS A C 1
ATOM 780 O O . LYS A 1 95 ? -11.610 -3.835 13.986 1.00 89.44 95 LYS A O 1
ATOM 785 N N . GLU A 1 96 ? -13.094 -2.148 14.044 1.00 91.81 96 GLU A N 1
ATOM 786 C CA . GLU A 1 96 ? -13.050 -1.857 12.611 1.00 91.81 96 GLU A CA 1
ATOM 787 C C . GLU A 1 96 ? -12.084 -0.709 12.351 1.00 91.81 96 GLU A C 1
ATOM 789 O O . GLU A 1 96 ? -12.235 0.381 12.898 1.00 91.81 96 GLU A O 1
ATOM 794 N N . ILE A 1 97 ? -11.085 -0.964 11.513 1.00 93.19 97 ILE A N 1
ATOM 795 C CA . ILE A 1 97 ? -10.060 0.010 11.155 1.00 93.19 97 ILE A CA 1
ATOM 796 C C . ILE A 1 97 ? -10.232 0.344 9.679 1.00 93.19 97 ILE A C 1
ATOM 798 O O . ILE A 1 97 ? -10.222 -0.547 8.827 1.00 93.19 97 ILE A O 1
ATOM 802 N N . ALA A 1 98 ? -10.399 1.630 9.381 1.00 92.69 98 ALA A N 1
ATOM 803 C CA . ALA A 1 98 ? -10.510 2.114 8.014 1.00 92.69 98 ALA A CA 1
ATOM 804 C C . ALA A 1 98 ? -9.139 2.146 7.326 1.00 92.69 98 ALA A C 1
ATOM 806 O O . ALA A 1 98 ? -8.129 2.520 7.927 1.00 92.69 98 ALA A O 1
ATOM 807 N N . GLU A 1 99 ? -9.122 1.789 6.044 1.00 93.75 99 GLU A N 1
ATOM 808 C CA . GLU A 1 99 ? -7.908 1.818 5.235 1.00 93.75 99 GLU A CA 1
ATOM 809 C C . GLU A 1 99 ? -7.378 3.246 5.016 1.00 93.75 99 GLU A C 1
ATOM 811 O O . GLU A 1 99 ? -8.118 4.165 4.625 1.00 93.75 99 GLU A O 1
ATOM 816 N N . THR A 1 100 ? -6.071 3.405 5.208 1.00 94.50 100 THR A N 1
ATOM 817 C CA . THR A 1 100 ? -5.288 4.608 4.916 1.00 94.50 100 THR A CA 1
ATOM 818 C C . THR A 1 100 ? -4.228 4.322 3.853 1.00 94.50 100 THR A C 1
ATOM 820 O O . THR A 1 100 ? -3.831 3.172 3.642 1.00 94.50 100 THR A O 1
ATOM 823 N N . PHE A 1 101 ? -3.775 5.384 3.189 1.00 93.88 101 PHE A N 1
ATOM 824 C CA . PHE A 1 101 ? -2.749 5.365 2.147 1.00 93.88 101 PHE A CA 1
ATOM 825 C C . PHE A 1 101 ? -1.681 6.393 2.516 1.00 93.88 101 PHE A C 1
ATOM 827 O O . PHE A 1 101 ? -2.023 7.483 2.979 1.00 93.88 101 PHE A O 1
ATOM 834 N N . ASN A 1 102 ? -0.414 6.020 2.362 1.00 93.75 102 ASN A N 1
ATOM 835 C CA . ASN A 1 102 ? 0.725 6.913 2.572 1.00 93.75 102 ASN A CA 1
ATOM 836 C C . ASN A 1 102 ? 1.119 7.640 1.286 1.00 93.75 102 ASN A C 1
ATOM 838 O O . ASN A 1 102 ? 1.794 8.664 1.369 1.00 93.75 102 ASN A O 1
ATOM 842 N N . ALA A 1 103 ? 0.713 7.116 0.124 1.00 93.88 103 ALA A N 1
ATOM 843 C CA . ALA A 1 103 ? 0.928 7.785 -1.144 1.00 93.88 103 ALA A CA 1
ATOM 844 C C . ALA A 1 103 ? 0.310 9.195 -1.128 1.00 93.88 103 ALA A C 1
ATOM 846 O O . ALA A 1 103 ? -0.822 9.416 -0.684 1.00 93.88 103 ALA A O 1
ATOM 847 N N . SER A 1 104 ? 1.088 10.150 -1.612 1.00 94.75 104 SER A N 1
ATOM 848 C CA . SER A 1 104 ? 0.734 11.529 -1.877 1.00 94.75 104 SER A CA 1
ATOM 849 C C . SER A 1 104 ? -0.481 11.628 -2.800 1.00 94.75 104 SER A C 1
ATOM 851 O O . SER A 1 104 ? -0.761 10.767 -3.638 1.00 94.75 104 SER A O 1
ATOM 853 N N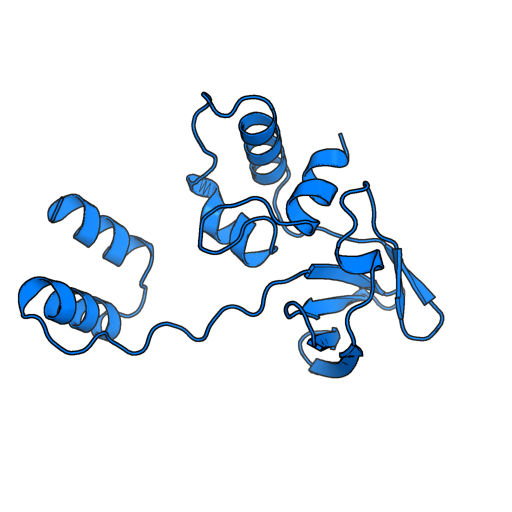 . GLY A 1 105 ? -1.217 12.734 -2.669 1.00 93.69 105 GLY A N 1
ATOM 854 C CA . GLY A 1 105 ? -2.366 13.003 -3.534 1.00 93.69 105 GLY A CA 1
ATOM 855 C C . GLY A 1 105 ? -1.993 13.117 -5.017 1.00 93.69 105 GLY A C 1
ATOM 856 O O . GLY A 1 105 ? -2.812 12.774 -5.870 1.00 93.69 105 GLY A O 1
ATOM 857 N N . GLU A 1 106 ? -0.768 13.559 -5.318 1.00 94.88 106 GLU A N 1
ATOM 858 C CA . GLU A 1 106 ? -0.234 13.642 -6.681 1.00 94.88 106 GLU A CA 1
ATOM 859 C C . GLU A 1 106 ? -0.009 12.247 -7.268 1.00 94.88 106 GLU A C 1
ATOM 861 O O . GLU A 1 106 ? -0.561 11.947 -8.324 1.00 94.88 106 GLU A O 1
ATOM 866 N N . ALA A 1 107 ? 0.678 11.356 -6.542 1.00 94.88 107 ALA A N 1
ATOM 867 C CA . ALA A 1 107 ? 0.894 9.979 -6.979 1.00 94.88 107 ALA A CA 1
ATOM 868 C C . ALA A 1 107 ? -0.426 9.217 -7.172 1.00 94.88 107 ALA A C 1
ATOM 870 O O . ALA A 1 107 ? -0.605 8.517 -8.168 1.00 94.88 107 ALA A O 1
ATOM 871 N N . LEU A 1 108 ? -1.388 9.387 -6.255 1.00 94.38 108 LEU A N 1
ATOM 872 C CA . LEU A 1 108 ? -2.720 8.782 -6.378 1.00 94.38 108 LEU A CA 1
ATOM 873 C C . LEU A 1 108 ? -3.498 9.322 -7.584 1.00 94.38 108 LEU A C 1
ATOM 875 O O . LEU A 1 108 ? -4.215 8.568 -8.242 1.00 94.38 108 LEU A O 1
ATOM 879 N N . THR A 1 109 ? -3.364 10.618 -7.874 1.00 93.75 109 THR A N 1
ATOM 880 C CA . THR A 1 109 ? -3.991 11.261 -9.034 1.00 93.75 109 THR A CA 1
ATOM 881 C C . THR A 1 109 ? -3.389 10.747 -10.332 1.00 93.75 109 THR A C 1
ATOM 883 O O . THR A 1 109 ? -4.140 10.291 -11.191 1.00 93.75 109 THR A O 1
ATOM 886 N N . ALA A 1 110 ? -2.061 10.738 -10.438 1.00 93.88 110 ALA A N 1
ATOM 887 C CA . ALA A 1 110 ? -1.353 10.256 -11.616 1.00 93.88 110 ALA A CA 1
ATOM 888 C C . ALA A 1 110 ? -1.613 8.757 -11.863 1.00 93.88 110 ALA A C 1
ATOM 890 O O . ALA A 1 110 ? -1.849 8.341 -12.995 1.00 93.88 110 ALA A O 1
ATOM 891 N N . LEU A 1 111 ? -1.666 7.939 -10.802 1.00 94.12 111 LEU A N 1
ATOM 892 C CA . LEU A 1 111 ? -2.033 6.523 -10.902 1.00 94.12 111 LEU A CA 1
ATOM 893 C C . LEU A 1 111 ? -3.484 6.320 -11.355 1.00 94.12 111 LEU A C 1
ATOM 895 O O . LEU A 1 111 ? -3.759 5.412 -12.139 1.00 94.12 111 LEU A O 1
ATOM 899 N N . ALA A 1 112 ? -4.420 7.141 -10.872 1.00 92.81 112 ALA A N 1
ATOM 900 C CA . ALA A 1 112 ? -5.812 7.082 -11.311 1.00 92.81 112 ALA A CA 1
ATOM 901 C C . ALA A 1 112 ? -5.966 7.496 -12.782 1.00 92.81 112 ALA A C 1
ATOM 903 O O . ALA A 1 112 ? -6.716 6.854 -13.510 1.00 92.81 112 ALA A O 1
ATOM 904 N N . GLU A 1 113 ? -5.242 8.526 -13.224 1.00 92.81 113 GLU A N 1
ATOM 905 C CA . GLU A 1 113 ? -5.232 8.969 -14.622 1.00 92.81 113 GLU A CA 1
ATOM 906 C C . GLU A 1 113 ? -4.687 7.885 -15.549 1.00 92.81 113 GLU A C 1
ATOM 908 O O . GLU A 1 113 ? -5.365 7.528 -16.505 1.00 92.81 113 GLU A O 1
ATOM 913 N N . TYR A 1 114 ? -3.549 7.277 -15.206 1.00 91.31 114 TYR A N 1
ATOM 914 C CA . TYR A 1 114 ? -2.976 6.172 -15.980 1.00 91.31 114 TYR A CA 1
ATOM 915 C C . TYR A 1 114 ? -3.873 4.924 -16.014 1.00 91.31 114 TYR A C 1
ATOM 917 O O . TYR A 1 114 ? -3.920 4.200 -17.005 1.00 91.31 114 TYR A O 1
ATOM 925 N N . ARG A 1 115 ? -4.630 4.658 -14.940 1.00 90.38 115 ARG A N 1
ATOM 926 C CA . ARG A 1 115 ? -5.645 3.591 -14.931 1.00 90.38 115 ARG A CA 1
ATOM 927 C C . ARG A 1 115 ? -6.782 3.886 -15.916 1.00 90.38 115 ARG A C 1
ATOM 929 O O . ARG A 1 115 ? -7.270 2.961 -16.564 1.00 90.38 115 ARG A O 1
ATOM 936 N N . ASP A 1 116 ? -7.246 5.133 -15.953 1.00 90.81 116 ASP A N 1
ATOM 937 C CA . ASP A 1 116 ? -8.392 5.553 -16.765 1.00 90.81 116 ASP A CA 1
ATOM 938 C C . ASP A 1 116 ? -8.013 5.729 -18.247 1.00 90.81 116 ASP A C 1
ATOM 940 O O . ASP A 1 116 ? -8.844 5.479 -19.123 1.00 90.81 116 ASP A O 1
ATOM 944 N N . ASP A 1 117 ? -6.760 6.098 -18.520 1.00 9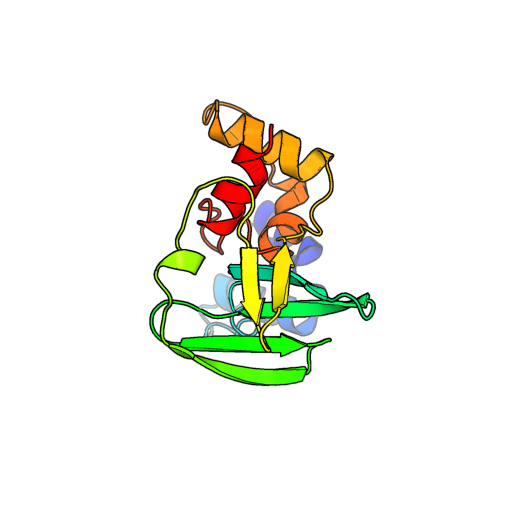0.12 117 ASP A N 1
ATOM 945 C CA . ASP A 1 117 ? -6.167 6.228 -19.849 1.00 90.12 117 ASP A CA 1
ATOM 946 C C . ASP A 1 117 ? -4.761 5.592 -19.888 1.00 90.12 117 ASP A C 1
ATOM 948 O O . ASP A 1 117 ? -3.763 6.267 -19.635 1.00 90.12 117 ASP A O 1
ATOM 952 N N . PRO A 1 118 ? -4.651 4.294 -20.229 1.00 83.06 118 PRO A N 1
ATOM 953 C CA . PRO A 1 118 ? -3.360 3.611 -20.324 1.00 83.06 118 PRO A CA 1
ATOM 954 C C . PRO A 1 118 ? -2.422 4.159 -21.411 1.00 83.06 118 PRO A C 1
ATOM 956 O O . PRO A 1 118 ? -1.242 3.808 -21.412 1.00 83.06 118 PRO A O 1
ATOM 959 N N . ASP A 1 119 ? -2.924 4.989 -22.337 1.00 86.38 119 ASP A N 1
ATOM 960 C CA . ASP A 1 119 ? -2.102 5.665 -23.348 1.00 86.38 119 ASP A CA 1
ATOM 961 C C . ASP A 1 119 ? -1.435 6.943 -22.788 1.00 86.38 119 ASP A C 1
ATOM 963 O O . ASP A 1 119 ? -0.589 7.549 -23.458 1.00 86.38 119 ASP A O 1
ATOM 967 N N . SER A 1 120 ? -1.774 7.357 -21.559 1.00 87.75 120 SER A N 1
ATOM 968 C CA . SER A 1 120 ? -1.120 8.469 -20.870 1.00 87.75 120 SER A CA 1
ATOM 969 C C . SER A 1 120 ? 0.311 8.120 -20.446 1.00 87.75 120 SER A C 1
ATOM 971 O O . SER A 1 120 ? 0.709 6.958 -20.348 1.00 87.75 120 SER A O 1
ATOM 973 N N . SER A 1 121 ? 1.105 9.147 -20.123 1.00 85.69 121 SER A N 1
ATOM 974 C CA . SER A 1 121 ? 2.403 8.926 -19.482 1.00 85.69 121 SER A CA 1
ATOM 975 C C . SER A 1 121 ? 2.210 8.158 -18.171 1.00 85.69 121 SER A C 1
ATOM 977 O O . SER A 1 121 ? 1.378 8.567 -17.356 1.00 85.69 121 SER A O 1
ATOM 979 N N . PRO A 1 122 ? 2.962 7.073 -17.939 1.00 87.75 122 PRO A N 1
ATOM 980 C CA . PRO A 1 122 ? 2.843 6.330 -16.700 1.00 87.75 122 PRO A CA 1
ATOM 981 C C . PRO A 1 122 ? 3.452 7.102 -15.515 1.00 87.75 122 PRO A C 1
ATOM 983 O O . PRO A 1 122 ? 4.445 7.815 -15.695 1.00 87.75 122 PRO A O 1
ATOM 986 N N . PRO A 1 123 ? 2.940 6.916 -14.284 1.00 91.25 123 PRO A N 1
ATOM 987 C CA . PRO A 1 123 ? 3.312 7.701 -13.105 1.00 91.25 123 PRO A CA 1
ATOM 988 C C . PRO A 1 123 ? 4.613 7.203 -12.450 1.00 91.25 123 PRO A C 1
ATOM 990 O O . PRO A 1 123 ? 4.731 7.159 -11.226 1.00 91.25 123 PRO A O 1
ATOM 993 N N . TRP A 1 124 ? 5.591 6.755 -13.241 1.00 91.56 124 TRP A N 1
ATOM 994 C CA . TRP A 1 124 ? 6.764 6.034 -12.730 1.00 91.56 124 TRP A CA 1
ATOM 995 C C . TRP A 1 124 ? 7.765 6.905 -11.976 1.00 91.56 124 TRP A C 1
ATOM 997 O O . TRP A 1 124 ? 8.568 6.369 -11.219 1.00 91.56 124 TRP A O 1
ATOM 1007 N N . GLU A 1 125 ? 7.657 8.228 -12.076 1.00 90.62 125 GLU A N 1
ATOM 1008 C CA . GLU A 1 125 ? 8.337 9.141 -11.149 1.00 90.62 125 GLU A CA 1
ATOM 1009 C C . GLU A 1 125 ? 7.910 8.917 -9.683 1.00 90.62 125 GLU A C 1
ATOM 1011 O O . GLU A 1 125 ? 8.697 9.142 -8.768 1.00 90.62 125 GLU A O 1
ATOM 1016 N N . TYR A 1 126 ? 6.704 8.378 -9.459 1.00 93.56 126 TYR A N 1
ATOM 1017 C CA . TYR A 1 126 ? 6.177 8.010 -8.144 1.00 93.56 126 TYR A CA 1
ATOM 1018 C C . TYR A 1 126 ? 6.328 6.511 -7.826 1.00 93.56 126 TYR A C 1
ATOM 1020 O O . TYR A 1 126 ? 5.826 6.053 -6.800 1.00 93.56 126 TYR A O 1
ATOM 1028 N N . ALA A 1 127 ? 7.003 5.712 -8.666 1.00 90.38 127 ALA A N 1
ATOM 1029 C CA . ALA A 1 127 ? 7.014 4.250 -8.531 1.00 90.38 127 ALA A CA 1
ATOM 1030 C C . ALA A 1 127 ? 7.503 3.772 -7.152 1.00 90.38 127 ALA A C 1
ATOM 1032 O O . ALA A 1 127 ? 6.889 2.878 -6.576 1.00 90.38 127 ALA A O 1
ATOM 1033 N N . SER A 1 128 ? 8.532 4.403 -6.576 1.00 87.25 128 SER A N 1
ATOM 1034 C CA . SER A 1 128 ? 9.022 4.078 -5.225 1.00 87.25 128 SER A CA 1
ATOM 1035 C C . SER A 1 128 ? 7.939 4.216 -4.158 1.00 87.25 128 SER A C 1
ATOM 1037 O O . SER A 1 128 ? 7.787 3.351 -3.298 1.00 87.25 128 SER A O 1
ATOM 1039 N N . GLU A 1 129 ? 7.171 5.300 -4.220 1.00 92.19 129 GLU A N 1
ATOM 1040 C CA . GLU A 1 129 ? 6.092 5.596 -3.283 1.00 92.19 129 GLU A CA 1
ATOM 1041 C C . GLU A 1 129 ? 4.909 4.638 -3.477 1.00 92.19 129 GLU A C 1
ATOM 1043 O O . GLU A 1 129 ? 4.386 4.081 -2.510 1.00 92.19 129 GLU A O 1
ATOM 1048 N N . LEU A 1 130 ? 4.540 4.387 -4.736 1.00 93.94 130 LEU A N 1
ATOM 1049 C CA . LEU A 1 130 ? 3.451 3.488 -5.110 1.00 93.94 130 LEU A CA 1
ATOM 1050 C C . LEU A 1 130 ? 3.754 2.025 -4.741 1.00 93.94 130 LEU A C 1
ATOM 1052 O O . LEU A 1 130 ? 2.859 1.335 -4.248 1.00 93.94 130 LEU A O 1
ATOM 1056 N N . LEU A 1 131 ? 4.996 1.556 -4.928 1.00 91.44 131 LEU A N 1
ATOM 1057 C CA . LEU A 1 131 ? 5.440 0.236 -4.461 1.00 91.44 131 LEU A CA 1
ATOM 1058 C C . LEU A 1 131 ? 5.474 0.170 -2.930 1.00 91.44 131 LEU A C 1
ATOM 1060 O O . LEU A 1 131 ? 5.002 -0.808 -2.350 1.00 91.44 131 LEU A O 1
ATOM 1064 N N . ALA A 1 132 ? 6.015 1.195 -2.261 1.00 89.81 132 ALA A N 1
ATOM 1065 C CA . ALA A 1 132 ? 6.133 1.212 -0.802 1.00 89.81 132 ALA A CA 1
ATOM 1066 C C . ALA A 1 132 ? 4.765 1.157 -0.100 1.00 89.81 132 ALA A C 1
ATOM 1068 O O . ALA A 1 132 ? 4.632 0.519 0.949 1.00 89.81 132 ALA A O 1
ATOM 1069 N N . ASP A 1 133 ? 3.746 1.782 -0.696 1.00 93.38 133 ASP A N 1
ATOM 1070 C CA . ASP A 1 133 ? 2.360 1.733 -0.220 1.00 93.38 133 ASP A CA 1
ATOM 1071 C C . ASP A 1 133 ? 1.558 0.543 -0.797 1.00 93.38 133 ASP A C 1
ATOM 1073 O O . ASP A 1 133 ? 0.363 0.398 -0.535 1.00 93.38 133 ASP A O 1
ATOM 1077 N N . GLY A 1 134 ? 2.202 -0.346 -1.562 1.00 93.38 134 GLY A N 1
ATO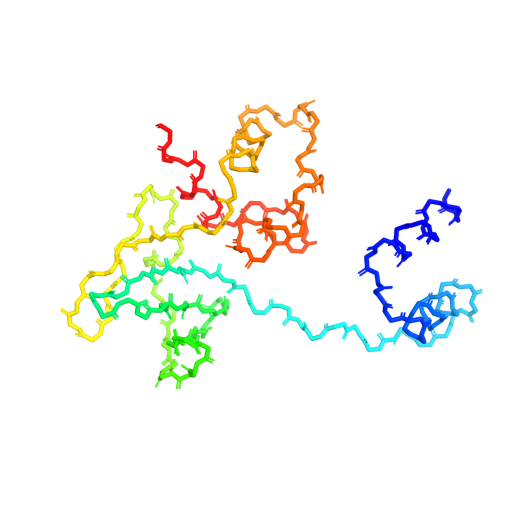M 1078 C CA . GLY A 1 134 ? 1.600 -1.568 -2.104 1.00 93.38 134 GLY A CA 1
ATOM 1079 C C . GLY A 1 134 ? 0.488 -1.324 -3.123 1.00 93.38 134 GLY A C 1
ATOM 1080 O O . GLY A 1 134 ? -0.406 -2.158 -3.265 1.00 93.38 134 GLY A O 1
ATOM 1081 N N . LEU A 1 135 ? 0.494 -0.176 -3.803 1.00 93.88 135 LEU A N 1
ATOM 1082 C CA . LEU A 1 135 ? -0.517 0.196 -4.799 1.00 93.88 135 LEU A CA 1
ATOM 1083 C C . LEU A 1 135 ? -0.232 -0.430 -6.163 1.00 93.88 135 LEU A C 1
ATOM 1085 O O . LEU A 1 135 ? -1.165 -0.764 -6.895 1.00 93.88 135 LEU A O 1
ATOM 1089 N N . ILE A 1 136 ? 1.047 -0.629 -6.464 1.00 92.81 136 ILE A N 1
ATOM 1090 C CA . ILE A 1 136 ? 1.523 -1.397 -7.610 1.00 92.81 136 ILE A CA 1
ATOM 1091 C C . ILE A 1 136 ? 2.464 -2.503 -7.134 1.00 92.81 136 ILE A C 1
ATOM 1093 O O . ILE A 1 136 ? 3.046 -2.401 -6.051 1.00 92.81 136 ILE A O 1
ATOM 1097 N N . ASP A 1 137 ? 2.581 -3.570 -7.915 1.00 90.00 137 ASP A N 1
ATOM 1098 C CA . ASP A 1 137 ? 3.561 -4.624 -7.665 1.00 90.00 137 ASP A CA 1
ATOM 1099 C C . ASP A 1 137 ? 4.878 -4.384 -8.425 1.00 90.00 137 ASP A C 1
ATOM 1101 O O . ASP A 1 137 ? 5.081 -3.361 -9.081 1.00 90.00 137 ASP A O 1
ATOM 1105 N N . ILE A 1 138 ? 5.807 -5.336 -8.315 1.00 84.94 138 ILE A N 1
ATOM 1106 C CA . ILE A 1 138 ? 7.120 -5.274 -8.975 1.00 84.94 138 ILE A CA 1
ATOM 1107 C C . ILE A 1 138 ? 7.038 -5.305 -10.508 1.00 84.94 138 ILE A C 1
ATOM 1109 O O . ILE A 1 138 ? 8.012 -4.973 -11.178 1.00 84.94 138 ILE A O 1
ATOM 1113 N N . GLN A 1 139 ? 5.902 -5.726 -11.062 1.00 86.69 139 GLN A N 1
ATOM 1114 C CA . GLN A 1 139 ? 5.616 -5.722 -12.494 1.00 86.69 139 GLN A CA 1
ATOM 1115 C C . GLN A 1 139 ? 4.946 -4.408 -12.918 1.00 86.69 139 GLN A C 1
ATOM 1117 O O . GLN A 1 139 ? 4.652 -4.231 -14.097 1.00 86.69 139 GLN A O 1
ATOM 1122 N N . LEU A 1 140 ? 4.775 -3.474 -11.971 1.00 87.69 140 LEU A N 1
ATOM 1123 C CA . LEU A 1 140 ? 4.070 -2.203 -12.114 1.00 87.69 140 LEU A CA 1
ATOM 1124 C C . LEU A 1 140 ? 2.566 -2.378 -12.372 1.00 87.69 140 LEU A C 1
ATOM 1126 O O . LEU A 1 140 ? 1.891 -1.433 -12.786 1.00 87.69 140 LEU A O 1
ATOM 1130 N N . ASP A 1 141 ? 2.031 -3.566 -12.078 1.00 89.69 141 ASP A N 1
ATOM 1131 C CA . ASP A 1 141 ? 0.610 -3.852 -12.196 1.00 89.69 141 ASP A CA 1
ATOM 1132 C C . ASP A 1 141 ? -0.148 -3.330 -10.972 1.00 89.69 141 ASP A C 1
ATOM 1134 O O . ASP A 1 141 ? 0.328 -3.355 -9.834 1.00 89.69 141 ASP A O 1
ATOM 1138 N N . LEU A 1 142 ? -1.373 -2.853 -11.203 1.00 91.38 142 LEU A N 1
ATOM 1139 C CA . LEU A 1 142 ? -2.224 -2.301 -10.153 1.00 91.38 142 LEU A CA 1
ATOM 1140 C C . LEU A 1 142 ? -2.725 -3.408 -9.210 1.00 91.38 142 LEU A C 1
ATOM 1142 O O . LEU A 1 142 ? -3.504 -4.287 -9.606 1.00 91.38 142 LEU A O 1
ATOM 1146 N N . THR A 1 143 ? -2.365 -3.317 -7.930 1.00 91.50 143 THR A N 1
ATOM 1147 C CA . THR A 1 143 ? -2.796 -4.280 -6.905 1.00 91.50 143 THR A CA 1
ATOM 1148 C C . THR A 1 143 ? -4.270 -4.066 -6.523 1.00 91.50 143 THR A C 1
ATOM 1150 O O . THR A 1 143 ? -4.850 -3.013 -6.812 1.00 91.50 143 THR A O 1
ATOM 1153 N N . PRO A 1 144 ? -4.923 -5.008 -5.807 1.00 90.81 144 PRO A N 1
ATOM 1154 C CA . PRO A 1 144 ? -6.238 -4.757 -5.214 1.00 90.81 144 PRO A CA 1
ATOM 1155 C C . PRO A 1 144 ? -6.265 -3.494 -4.342 1.00 90.81 144 PRO A C 1
ATOM 1157 O O . PRO A 1 144 ? -7.208 -2.712 -4.423 1.00 90.81 144 PRO A O 1
ATOM 1160 N N . ARG A 1 145 ? -5.204 -3.245 -3.566 1.00 92.56 145 ARG A N 1
ATOM 1161 C CA . ARG A 1 145 ? -5.061 -2.036 -2.746 1.00 92.56 145 ARG A CA 1
ATOM 1162 C C . ARG A 1 145 ? -4.957 -0.774 -3.607 1.00 92.56 145 ARG A C 1
ATOM 1164 O O . ARG A 1 145 ? -5.654 0.197 -3.320 1.00 92.56 145 ARG A O 1
ATOM 1171 N N . GLY A 1 146 ? -4.192 -0.807 -4.700 1.00 92.88 146 GLY A N 1
ATOM 1172 C CA . GLY A 1 146 ? -4.128 0.278 -5.687 1.00 92.88 146 GLY A CA 1
ATOM 1173 C C . GLY A 1 146 ? -5.477 0.581 -6.343 1.00 92.88 146 GLY A C 1
ATOM 1174 O O . GLY A 1 146 ? -5.859 1.746 -6.493 1.00 92.88 146 GLY A O 1
ATOM 1175 N N . LYS A 1 147 ? -6.262 -0.457 -6.656 1.00 92.06 147 LYS A N 1
ATOM 1176 C CA . LYS A 1 147 ? -7.639 -0.307 -7.160 1.00 92.06 147 LYS A CA 1
ATOM 1177 C C . LYS A 1 147 ? -8.527 0.415 -6.148 1.00 92.06 147 LYS A C 1
ATOM 1179 O O . LYS A 1 147 ? -9.188 1.384 -6.510 1.00 92.06 147 LYS A O 1
ATOM 1184 N N . ARG A 1 148 ? -8.486 0.024 -4.869 1.00 91.94 148 ARG A N 1
ATOM 1185 C CA . ARG A 1 148 ? -9.249 0.705 -3.804 1.00 91.94 148 ARG A CA 1
ATOM 1186 C C . ARG A 1 148 ? -8.811 2.154 -3.598 1.00 91.94 148 ARG A C 1
ATOM 1188 O O . ARG A 1 148 ? -9.666 3.018 -3.400 1.00 91.94 148 ARG A O 1
ATOM 1195 N N . ALA A 1 149 ? -7.504 2.418 -3.654 1.00 92.06 149 ALA A N 1
ATOM 1196 C CA . ALA A 1 149 ? -6.933 3.753 -3.484 1.00 92.06 149 ALA A CA 1
ATOM 1197 C C . ALA A 1 149 ? -7.411 4.718 -4.576 1.00 92.06 149 ALA A C 1
ATOM 1199 O O . ALA A 1 149 ? -7.846 5.830 -4.285 1.00 92.06 149 ALA A O 1
ATOM 1200 N N . THR A 1 150 ? -7.407 4.262 -5.829 1.00 90.31 150 THR A N 1
ATOM 1201 C CA . THR A 1 150 ? -7.809 5.068 -6.992 1.00 90.31 150 THR A CA 1
ATOM 1202 C C . THR A 1 150 ? -9.327 5.117 -7.204 1.00 90.31 150 THR A C 1
ATOM 1204 O O . THR A 1 150 ? -9.818 5.951 -7.964 1.00 90.31 150 THR A O 1
ATOM 1207 N N . ALA A 1 151 ? -10.104 4.242 -6.558 1.00 84.12 151 ALA A N 1
ATOM 1208 C CA . ALA A 1 151 ? -11.569 4.243 -6.621 1.00 84.12 151 ALA A CA 1
ATOM 1209 C C . ALA A 1 151 ? -12.231 5.251 -5.656 1.00 84.12 151 ALA A C 1
ATOM 1211 O O . ALA A 1 151 ? -13.445 5.420 -5.692 1.00 84.12 151 ALA A O 1
ATOM 1212 N N . ARG A 1 152 ? -11.455 5.918 -4.789 1.00 64.12 152 ARG A N 1
ATOM 1213 C CA . ARG A 1 152 ? -11.932 6.900 -3.792 1.00 64.12 152 ARG A CA 1
ATOM 1214 C C . ARG A 1 152 ? -12.270 8.296 -4.359 1.00 64.12 152 ARG A C 1
ATOM 1216 O O . ARG A 1 152 ? -12.535 9.187 -3.555 1.00 64.12 152 ARG A O 1
ATOM 1223 N N . ARG A 1 153 ? -12.227 8.494 -5.682 1.00 54.69 153 ARG A N 1
ATOM 1224 C CA . ARG A 1 153 ? -12.564 9.773 -6.337 1.00 54.69 153 ARG A CA 1
ATOM 1225 C C . ARG A 1 153 ? -14.060 10.078 -6.287 1.00 54.69 153 ARG A C 1
ATOM 1227 O O . ARG A 1 153 ? -14.860 9.147 -6.522 1.00 54.69 153 ARG A O 1
#

Sequence (153 aa):
MREQFDRVLEEWVPDEDLREQWREYIHNRRPEPDGPAGIEPLVFQGVTDAGSVLQVRGQADEYEVRVDGSLQERIAARKDLSADKPVLHFRWDGKEIAETFNASGEALTALAEYRDDPDSSPPWEYASELLADGLIDIQLDLTPRGKRATARR